Protein AF-A0A352LYW9-F1 (afdb_monomer_lite)

Structure (mmCIF, N/CA/C/O backbone):
data_AF-A0A352LYW9-F1
#
_entry.id   AF-A0A352LYW9-F1
#
loop_
_atom_site.group_PDB
_atom_site.id
_atom_site.type_symbol
_atom_site.label_atom_id
_atom_site.label_alt_id
_atom_site.label_comp_id
_atom_site.label_asym_id
_atom_site.label_entity_id
_atom_site.label_seq_id
_atom_site.pdbx_PDB_ins_code
_atom_site.Cartn_x
_atom_site.Cartn_y
_atom_site.Cartn_z
_atom_site.occupancy
_atom_site.B_iso_or_equiv
_atom_site.auth_seq_id
_atom_site.auth_comp_id
_atom_site.auth_asym_id
_atom_site.auth_atom_id
_atom_site.pdbx_PDB_model_num
ATOM 1 N N . MET A 1 1 ? 18.729 -3.791 -2.937 1.00 40.25 1 MET A N 1
ATOM 2 C CA . MET A 1 1 ? 17.475 -3.534 -3.674 1.00 40.25 1 MET A CA 1
ATOM 3 C C . MET A 1 1 ? 17.819 -3.586 -5.150 1.00 40.25 1 MET A C 1
ATOM 5 O O . MET A 1 1 ? 18.789 -2.946 -5.537 1.00 40.25 1 MET A O 1
ATOM 9 N N . SER A 1 2 ? 17.124 -4.414 -5.924 1.00 39.03 2 SER A N 1
ATOM 10 C CA . SER A 1 2 ? 17.356 -4.581 -7.363 1.00 39.03 2 SER A CA 1
ATOM 11 C C . SER A 1 2 ? 16.342 -3.722 -8.113 1.00 39.03 2 SER A C 1
ATOM 13 O O . SER A 1 2 ? 15.144 -3.884 -7.892 1.00 39.03 2 SER A O 1
ATOM 15 N N . ASN A 1 3 ? 16.802 -2.821 -8.979 1.00 43.69 3 ASN A N 1
ATOM 16 C CA . ASN A 1 3 ? 15.925 -2.009 -9.818 1.00 43.69 3 ASN A CA 1
ATOM 17 C C . ASN A 1 3 ? 15.696 -2.739 -11.143 1.00 43.69 3 ASN A C 1
ATOM 19 O O . ASN A 1 3 ? 16.658 -3.128 -11.799 1.00 43.69 3 ASN A O 1
ATOM 23 N N . ILE A 1 4 ? 14.442 -2.896 -11.562 1.00 50.47 4 ILE A N 1
ATOM 24 C CA . ILE A 1 4 ? 14.136 -2.999 -12.988 1.00 50.47 4 ILE A CA 1
ATOM 25 C C . ILE A 1 4 ? 13.758 -1.606 -13.439 1.00 50.47 4 ILE A C 1
ATOM 27 O O . ILE A 1 4 ? 12.828 -1.009 -12.910 1.00 50.47 4 ILE A O 1
ATOM 31 N N . GLY A 1 5 ? 14.527 -1.092 -14.391 1.00 55.06 5 GLY A N 1
ATOM 32 C CA . GLY A 1 5 ? 14.151 0.079 -15.155 1.00 55.06 5 GLY A CA 1
ATOM 33 C C . GLY A 1 5 ? 13.465 -0.369 -16.437 1.00 55.06 5 GLY A C 1
ATOM 34 O O . GLY A 1 5 ? 13.818 -1.385 -17.041 1.00 55.06 5 GLY A O 1
ATOM 35 N N . GLY A 1 6 ? 12.501 0.416 -16.873 1.00 59.94 6 GLY A N 1
ATOM 36 C CA . GLY A 1 6 ? 11.902 0.290 -18.184 1.00 59.94 6 GLY A CA 1
ATOM 37 C C . GLY A 1 6 ? 11.309 1.626 -18.576 1.00 59.94 6 GLY A C 1
ATOM 38 O O . GLY A 1 6 ? 11.073 2.486 -17.729 1.00 59.94 6 GLY A O 1
ATOM 39 N N . PHE A 1 7 ? 11.096 1.819 -19.866 1.00 57.84 7 PHE A N 1
ATOM 40 C CA . PHE A 1 7 ? 10.335 2.957 -20.353 1.00 57.84 7 PHE A CA 1
ATOM 41 C C . PHE A 1 7 ? 9.358 2.472 -21.414 1.00 57.84 7 PHE A C 1
ATOM 43 O O . PHE A 1 7 ? 9.671 1.589 -22.221 1.00 57.84 7 PHE A O 1
ATOM 50 N N . ALA A 1 8 ? 8.163 3.052 -21.387 1.00 55.12 8 ALA A N 1
ATOM 51 C CA . ALA A 1 8 ? 7.195 2.917 -22.457 1.00 55.12 8 ALA A CA 1
ATOM 52 C C . ALA A 1 8 ? 7.390 4.078 -23.439 1.00 55.12 8 ALA A C 1
ATOM 54 O O . ALA A 1 8 ? 7.539 5.230 -23.032 1.00 55.12 8 ALA A O 1
ATOM 55 N N . SER A 1 9 ? 7.405 3.775 -24.734 1.00 58.12 9 SER A N 1
ATOM 56 C CA . SER A 1 9 ? 7.430 4.775 -25.802 1.00 58.12 9 SER A CA 1
ATOM 57 C C . SER A 1 9 ? 6.489 4.333 -26.913 1.00 58.12 9 SER A C 1
ATOM 59 O O . SER A 1 9 ? 6.695 3.287 -27.534 1.00 58.12 9 SER A O 1
ATOM 61 N N . GLY A 1 10 ? 5.421 5.102 -27.136 1.00 74.56 10 GLY A N 1
ATOM 62 C CA . GLY A 1 10 ? 4.346 4.711 -28.047 1.00 74.56 10 GLY A CA 1
ATOM 63 C C . GLY A 1 10 ? 3.727 3.367 -27.643 1.00 74.56 10 GLY A C 1
ATOM 64 O O . GLY A 1 10 ? 3.281 3.204 -26.512 1.00 74.56 10 GLY A O 1
ATOM 65 N N . SER A 1 11 ? 3.719 2.401 -28.564 1.00 75.69 11 SER A N 1
ATOM 66 C CA . SER A 1 11 ? 3.227 1.032 -28.343 1.00 75.69 11 SER A CA 1
ATOM 67 C C . SER A 1 11 ? 4.307 0.041 -27.880 1.00 75.69 11 SER A C 1
ATOM 69 O O . SER A 1 11 ? 4.056 -1.163 -27.867 1.00 75.69 11 SER A O 1
ATOM 71 N N . SER A 1 12 ? 5.511 0.513 -27.549 1.00 54.69 12 SER A N 1
ATOM 72 C CA . SER A 1 12 ? 6.654 -0.339 -27.207 1.00 54.69 12 SER A CA 1
ATOM 73 C C . SER A 1 12 ? 7.008 -0.246 -25.728 1.00 54.69 12 SER A C 1
ATOM 75 O O . SER A 1 12 ? 7.092 0.847 -25.164 1.00 54.69 12 SER A O 1
ATOM 77 N N . ILE A 1 13 ? 7.286 -1.403 -25.123 1.00 68.38 13 ILE A N 1
ATOM 78 C CA . ILE A 1 13 ? 7.824 -1.522 -23.765 1.00 68.38 13 ILE A CA 1
ATOM 79 C C . ILE A 1 13 ? 9.267 -2.009 -23.873 1.00 68.38 13 ILE A C 1
ATOM 81 O O . ILE A 1 13 ? 9.518 -3.098 -24.391 1.00 68.38 13 ILE A O 1
ATOM 85 N N . THR A 1 14 ? 10.210 -1.215 -23.365 1.00 64.69 14 THR A N 1
ATOM 86 C CA . THR A 1 14 ? 11.607 -1.638 -23.219 1.00 64.69 14 THR A CA 1
ATOM 87 C C . THR A 1 14 ? 11.846 -2.053 -21.777 1.00 64.69 14 THR A C 1
ATOM 89 O O . THR A 1 14 ? 11.703 -1.234 -20.868 1.00 64.69 14 THR A O 1
ATOM 92 N N . ILE A 1 15 ? 12.224 -3.314 -21.571 1.00 69.00 15 ILE A N 1
ATOM 93 C CA . ILE A 1 15 ? 12.614 -3.842 -20.261 1.00 69.00 15 ILE A CA 1
ATOM 94 C C . ILE A 1 15 ? 14.134 -3.951 -20.243 1.00 69.00 15 ILE A C 1
ATOM 96 O O . ILE A 1 15 ? 14.706 -4.714 -21.023 1.00 69.00 15 ILE A O 1
ATOM 100 N N . THR A 1 16 ? 14.790 -3.212 -19.348 1.00 61.69 16 THR A N 1
ATOM 101 C CA . THR A 1 16 ? 16.247 -3.271 -19.214 1.00 61.69 16 THR A CA 1
ATOM 102 C C . THR A 1 16 ? 16.612 -4.082 -17.971 1.00 61.69 16 THR A C 1
ATOM 104 O O . THR A 1 16 ? 16.263 -3.683 -16.855 1.00 61.69 16 THR A O 1
ATOM 107 N N . PRO A 1 17 ? 17.335 -5.209 -18.112 1.00 57.03 17 PRO A N 1
ATOM 108 C CA . PRO A 1 17 ? 17.844 -5.937 -16.961 1.00 57.03 17 PRO A CA 1
ATOM 109 C C . PRO A 1 17 ? 19.005 -5.148 -16.340 1.00 57.03 17 PRO A C 1
ATOM 111 O O . PRO A 1 17 ? 20.136 -5.217 -16.808 1.00 57.03 17 PRO A O 1
ATOM 114 N N . LEU A 1 18 ? 18.735 -4.400 -15.266 1.00 56.91 18 LEU A N 1
ATOM 115 C CA . LEU A 1 18 ? 19.766 -3.714 -14.466 1.00 56.91 18 LEU A CA 1
ATOM 116 C C . LEU A 1 18 ? 20.316 -4.603 -13.327 1.00 56.91 18 LEU A C 1
ATOM 118 O O . LEU A 1 18 ? 20.999 -4.124 -12.425 1.00 56.91 18 LEU A O 1
ATOM 122 N N . GLY A 1 19 ? 20.018 -5.906 -13.369 1.00 54.72 19 GLY A N 1
ATOM 123 C CA . GLY A 1 19 ? 20.405 -6.906 -12.375 1.00 54.72 19 GLY A CA 1
ATOM 124 C C . GLY A 1 19 ? 19.329 -7.984 -12.235 1.00 54.72 19 GLY A C 1
ATOM 125 O O . GLY A 1 19 ? 18.155 -7.685 -12.029 1.00 54.72 19 GLY A O 1
ATOM 126 N N . LEU A 1 20 ? 19.715 -9.251 -12.373 1.00 54.44 20 LEU A N 1
ATOM 127 C CA . LEU A 1 20 ? 18.810 -10.401 -12.297 1.00 54.44 20 LEU A CA 1
ATOM 128 C C . LEU A 1 20 ? 18.515 -10.735 -10.830 1.00 54.44 20 LEU A C 1
ATOM 130 O O . LEU A 1 20 ? 19.287 -11.461 -10.218 1.00 54.44 20 LEU A O 1
ATOM 134 N N . ASN A 1 21 ? 17.458 -10.146 -10.260 1.00 58.72 21 ASN A N 1
ATOM 135 C CA . ASN A 1 21 ? 16.728 -10.613 -9.064 1.00 58.72 21 ASN A CA 1
ATOM 136 C C . ASN A 1 21 ? 15.607 -9.617 -8.737 1.00 58.72 21 ASN A C 1
ATOM 138 O O . ASN A 1 21 ? 15.702 -8.823 -7.798 1.00 58.72 21 ASN A O 1
ATOM 142 N N . CYS A 1 22 ? 14.564 -9.619 -9.556 1.00 61.41 22 CYS A N 1
ATOM 143 C CA . CYS A 1 22 ? 13.387 -8.774 -9.409 1.00 61.41 22 CYS A CA 1
ATOM 144 C C . CYS A 1 22 ? 12.155 -9.633 -9.120 1.00 61.41 22 CYS A C 1
ATOM 146 O O . CYS A 1 22 ? 11.900 -10.640 -9.784 1.00 61.41 22 CYS A O 1
ATOM 148 N N . ASP A 1 23 ? 11.350 -9.204 -8.158 1.00 75.19 23 ASP A N 1
ATOM 149 C CA . ASP A 1 23 ? 10.027 -9.778 -7.961 1.00 75.19 23 ASP A CA 1
ATOM 150 C C . ASP A 1 23 ? 9.059 -9.129 -8.963 1.00 75.19 23 ASP A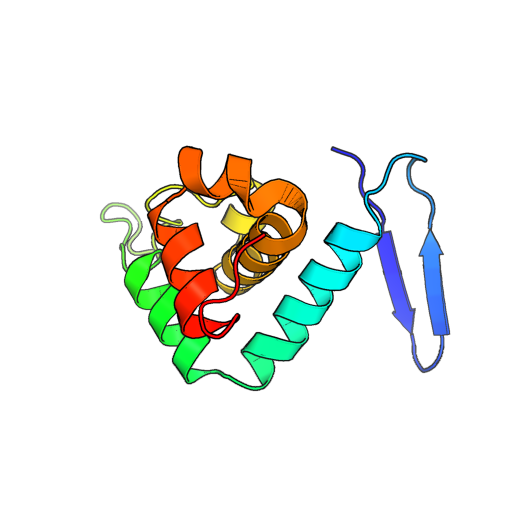 C 1
ATOM 152 O O . ASP A 1 23 ? 8.413 -8.123 -8.667 1.00 75.19 23 ASP A O 1
ATOM 156 N N . TYR A 1 24 ? 9.009 -9.671 -10.187 1.00 73.88 24 TYR A N 1
ATOM 157 C CA . TYR A 1 24 ? 8.118 -9.180 -11.249 1.00 73.88 24 TYR A CA 1
ATOM 158 C C . TYR A 1 24 ? 6.652 -9.179 -10.825 1.00 73.88 24 TYR A C 1
ATOM 160 O O . TYR A 1 24 ? 5.889 -8.322 -11.262 1.00 73.88 24 TYR A O 1
ATOM 168 N N . ARG A 1 25 ? 6.258 -10.121 -9.960 1.00 82.94 25 ARG A N 1
ATOM 169 C CA . ARG A 1 25 ? 4.901 -10.174 -9.424 1.00 82.94 25 ARG A CA 1
ATOM 170 C C . ARG A 1 25 ? 4.633 -8.941 -8.565 1.00 82.94 25 ARG A C 1
ATOM 172 O O . ARG A 1 25 ? 3.616 -8.289 -8.768 1.00 82.94 25 ARG A O 1
ATOM 179 N N . ARG A 1 26 ? 5.545 -8.584 -7.656 1.00 87.44 26 ARG A N 1
ATOM 180 C CA . ARG A 1 26 ? 5.430 -7.368 -6.836 1.00 87.44 26 ARG A CA 1
ATOM 181 C C . ARG A 1 26 ? 5.413 -6.098 -7.689 1.00 87.44 26 ARG A C 1
ATOM 183 O O . ARG A 1 26 ? 4.582 -5.237 -7.432 1.00 87.44 26 ARG A O 1
ATOM 190 N N . VAL A 1 27 ? 6.284 -6.005 -8.700 1.00 84.94 27 VAL A N 1
ATOM 191 C CA . VAL A 1 27 ? 6.318 -4.858 -9.631 1.00 84.94 27 VAL A CA 1
ATOM 192 C C . VAL A 1 27 ? 4.989 -4.729 -10.370 1.00 84.94 27 VAL A C 1
ATOM 194 O O . VAL A 1 27 ? 4.382 -3.670 -10.336 1.00 84.94 27 VAL A O 1
ATOM 197 N N . LEU A 1 28 ? 4.479 -5.810 -10.965 1.00 87.19 28 LEU A N 1
ATOM 198 C CA . LEU A 1 28 ? 3.200 -5.768 -11.673 1.00 87.19 28 LEU A CA 1
ATOM 199 C C . LEU A 1 28 ? 2.054 -5.318 -10.756 1.00 87.19 28 LEU A C 1
ATOM 201 O O . LEU A 1 28 ? 1.24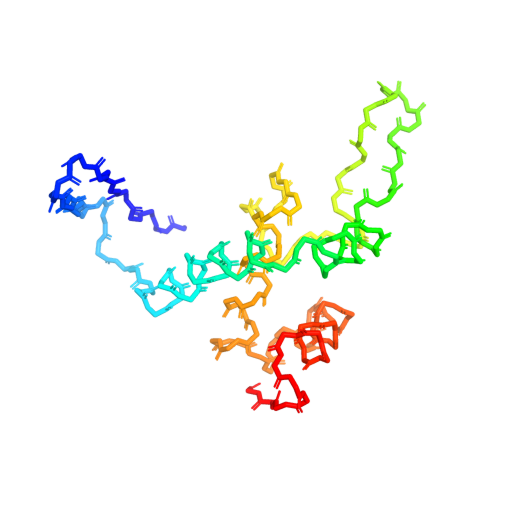3 -4.490 -11.153 1.00 87.19 28 LEU A O 1
ATOM 205 N N . ILE A 1 29 ? 1.999 -5.832 -9.525 1.00 91.56 29 ILE A N 1
ATOM 206 C CA . ILE A 1 29 ? 0.958 -5.450 -8.562 1.00 91.56 29 ILE A CA 1
ATOM 207 C C . ILE A 1 29 ? 1.114 -3.986 -8.122 1.00 91.56 29 ILE A C 1
ATOM 209 O O . ILE A 1 29 ? 0.106 -3.309 -7.947 1.00 91.56 29 ILE A O 1
ATOM 213 N N . HIS A 1 30 ? 2.344 -3.485 -7.975 1.00 93.44 30 HIS A N 1
ATOM 214 C CA . HIS A 1 30 ? 2.618 -2.074 -7.694 1.00 93.44 30 HIS A CA 1
ATOM 215 C C . HIS A 1 30 ? 2.061 -1.177 -8.813 1.00 93.44 30 HIS A C 1
ATOM 217 O O . HIS A 1 30 ? 1.255 -0.289 -8.539 1.00 93.44 30 HIS A O 1
ATOM 223 N N . GLU A 1 31 ? 2.374 -1.477 -10.077 1.00 90.25 31 GLU A N 1
ATOM 224 C CA . GLU A 1 31 ? 1.849 -0.716 -11.223 1.00 90.25 31 GLU A CA 1
ATOM 225 C C . GLU A 1 31 ? 0.317 -0.825 -11.343 1.00 90.25 31 GLU A C 1
ATOM 227 O O . GLU A 1 31 ? -0.368 0.147 -11.661 1.00 90.25 31 GLU A O 1
ATOM 232 N N . MET A 1 32 ? -0.265 -1.987 -11.024 1.00 91.31 32 MET A N 1
ATOM 233 C CA . MET A 1 32 ? -1.724 -2.132 -10.916 1.00 91.31 32 MET A CA 1
ATOM 234 C C . MET A 1 32 ? -2.302 -1.267 -9.789 1.00 91.31 32 MET A C 1
ATOM 236 O O . MET A 1 32 ? -3.391 -0.714 -9.941 1.00 91.31 32 MET A O 1
ATOM 240 N N . GLY A 1 33 ? -1.573 -1.120 -8.680 1.00 93.12 33 GLY A N 1
ATOM 241 C CA . GLY A 1 33 ? -1.882 -0.174 -7.612 1.00 93.12 33 GLY A CA 1
ATOM 242 C C . GLY A 1 33 ? -1.947 1.259 -8.134 1.00 93.12 33 GLY A C 1
ATOM 243 O O . GLY A 1 33 ? -2.872 1.988 -7.769 1.00 93.12 33 GLY A O 1
ATOM 244 N N . HIS A 1 34 ? -1.055 1.627 -9.062 1.00 91.56 34 HIS A N 1
ATOM 245 C CA . HIS A 1 34 ? -1.132 2.916 -9.739 1.00 91.56 34 HIS A CA 1
ATOM 246 C C . HIS A 1 34 ? -2.416 3.091 -10.547 1.00 91.56 34 HIS A C 1
ATOM 248 O O . HIS A 1 34 ? -3.162 4.055 -10.355 1.00 91.56 34 HIS A O 1
ATOM 254 N N . CYS A 1 35 ? -2.738 2.119 -11.403 1.00 91.38 35 CYS A N 1
ATOM 255 C CA . CYS A 1 35 ? -3.987 2.134 -12.166 1.00 91.38 35 CYS A CA 1
ATOM 256 C C . CYS A 1 35 ? -5.225 2.236 -11.261 1.00 91.38 35 CYS A C 1
ATOM 258 O O . CYS A 1 35 ? -6.159 2.967 -11.593 1.00 91.38 35 CYS A O 1
ATOM 260 N N . PHE A 1 36 ? -5.222 1.543 -10.119 1.00 87.88 36 PHE A N 1
ATOM 261 C CA . PHE A 1 36 ? -6.323 1.562 -9.160 1.00 87.88 36 PHE A CA 1
ATOM 262 C C . PHE A 1 36 ? -6.569 2.970 -8.611 1.00 87.88 36 PHE A C 1
ATOM 264 O O . PHE A 1 36 ? -7.682 3.481 -8.729 1.00 87.88 36 PHE A O 1
ATOM 271 N N . HIS A 1 37 ? -5.547 3.652 -8.083 1.00 84.94 37 HIS A N 1
ATOM 272 C CA . HIS A 1 37 ? -5.781 4.959 -7.461 1.00 84.94 37 HIS A CA 1
ATOM 273 C C . HIS A 1 37 ? -6.170 6.053 -8.469 1.00 84.94 37 HIS A C 1
ATOM 275 O O . HIS A 1 37 ? -6.912 6.964 -8.102 1.00 84.94 37 HIS A O 1
ATOM 281 N N . PHE A 1 38 ? -5.763 5.954 -9.742 1.00 82.44 38 PHE A N 1
ATOM 282 C CA . PHE A 1 38 ? -6.266 6.845 -10.798 1.00 82.44 38 PHE A CA 1
ATOM 283 C C . PHE A 1 38 ? -7.766 6.669 -11.073 1.00 82.44 38 PHE A C 1
ATOM 285 O O . PHE A 1 38 ? -8.412 7.601 -11.549 1.00 82.44 38 PHE A O 1
ATOM 292 N N . GLN A 1 39 ? -8.326 5.501 -10.757 1.00 84.56 39 GLN A N 1
ATOM 293 C CA . GLN A 1 39 ? -9.755 5.212 -10.885 1.00 84.56 39 GLN A CA 1
ATOM 294 C C . GLN A 1 39 ? -10.529 5.436 -9.576 1.00 84.56 39 GLN A C 1
ATOM 296 O O . GLN A 1 39 ? -11.753 5.533 -9.603 1.00 84.56 39 GLN A O 1
ATOM 301 N N . THR A 1 40 ? -9.838 5.560 -8.437 1.00 85.38 40 THR A N 1
ATOM 302 C CA . THR A 1 40 ? -10.448 5.645 -7.100 1.00 85.38 40 THR A CA 1
ATOM 303 C C . THR A 1 40 ? -9.867 6.787 -6.255 1.00 85.38 40 THR A C 1
ATOM 305 O O . THR A 1 40 ? -9.329 6.570 -5.164 1.00 85.38 40 THR A O 1
ATOM 308 N N . TYR A 1 41 ? -9.980 8.026 -6.739 1.00 86.38 41 TYR A N 1
ATOM 309 C CA . TYR A 1 41 ? -9.378 9.205 -6.092 1.00 86.38 41 TYR A CA 1
ATOM 310 C C . TYR A 1 41 ? -9.806 9.396 -4.624 1.00 86.38 41 TYR A C 1
ATOM 312 O O . TYR A 1 41 ? -9.011 9.784 -3.769 1.00 86.38 41 TYR A O 1
ATOM 320 N N . GLU A 1 42 ? -11.056 9.071 -4.292 1.00 88.56 42 GLU A N 1
ATOM 321 C CA . GLU A 1 42 ? -11.566 9.158 -2.918 1.00 88.56 42 GLU A CA 1
ATOM 322 C C . GLU A 1 42 ? -10.835 8.216 -1.953 1.00 88.56 42 GLU A C 1
ATOM 324 O O . GLU A 1 42 ? -10.529 8.603 -0.824 1.00 88.56 42 GLU A O 1
ATOM 329 N N . LEU A 1 43 ? -10.498 7.001 -2.396 1.00 87.81 43 LEU A N 1
ATOM 330 C CA . LEU A 1 43 ? -9.763 6.028 -1.584 1.00 87.81 43 LEU A CA 1
ATOM 331 C C . LEU A 1 43 ? -8.309 6.460 -1.379 1.00 87.81 43 LEU A C 1
ATOM 333 O O . LEU A 1 43 ? -7.771 6.316 -0.280 1.00 87.81 43 LEU A O 1
ATOM 337 N N . GLN A 1 44 ? -7.697 7.063 -2.402 1.00 89.19 44 GLN A N 1
ATOM 338 C CA . GLN A 1 44 ? -6.374 7.675 -2.277 1.00 89.19 44 GLN A CA 1
ATOM 339 C C . GLN A 1 44 ? -6.385 8.796 -1.228 1.00 89.19 44 GLN A C 1
ATOM 341 O O . GLN A 1 44 ? -5.492 8.861 -0.386 1.00 89.19 44 GLN A O 1
ATOM 346 N N . ASN A 1 45 ? -7.411 9.651 -1.227 1.00 89.50 45 ASN A N 1
ATOM 347 C CA . ASN A 1 45 ? -7.537 10.718 -0.233 1.00 89.50 45 ASN A CA 1
ATOM 348 C C . ASN A 1 45 ? -7.687 10.168 1.188 1.00 89.50 45 ASN A C 1
ATOM 350 O O . ASN A 1 45 ? -7.083 10.710 2.110 1.00 89.50 45 ASN A O 1
ATOM 354 N N . GLN A 1 46 ? -8.440 9.081 1.379 1.00 90.56 46 GLN A N 1
ATOM 355 C CA . GLN A 1 46 ? -8.540 8.419 2.684 1.00 90.56 46 GLN A CA 1
ATOM 356 C C . GLN A 1 46 ? -7.184 7.863 3.140 1.00 90.56 46 GLN A C 1
ATOM 358 O O . GLN A 1 46 ? -6.795 8.057 4.293 1.00 90.56 46 GLN A O 1
ATOM 363 N N . PHE A 1 47 ? -6.429 7.237 2.231 1.00 91.75 47 PHE A N 1
ATOM 364 C CA . PHE A 1 47 ? -5.065 6.779 2.502 1.00 91.75 47 PHE A CA 1
ATOM 365 C C . PHE A 1 47 ? -4.151 7.952 2.892 1.00 91.75 47 PHE A C 1
ATOM 367 O O . PHE A 1 47 ? -3.453 7.897 3.907 1.00 91.75 47 PHE A O 1
ATOM 374 N N . GLN A 1 48 ? -4.207 9.050 2.132 1.00 91.19 48 GLN A N 1
ATOM 375 C CA . GLN A 1 48 ? -3.439 10.265 2.391 1.00 91.19 48 GLN A CA 1
ATOM 376 C C . GLN A 1 48 ? -3.775 10.879 3.748 1.00 91.19 48 GLN A C 1
ATOM 378 O O . GLN A 1 48 ? -2.880 11.229 4.509 1.00 91.19 48 GLN A O 1
ATOM 383 N N . GLN A 1 49 ? -5.057 11.005 4.079 1.00 89.69 49 GLN A N 1
ATOM 384 C CA . GLN A 1 49 ? -5.486 11.561 5.359 1.00 89.69 49 GLN A CA 1
ATOM 385 C C . GLN A 1 49 ? -5.023 10.697 6.531 1.00 89.69 49 GLN A C 1
ATOM 387 O O . GLN A 1 49 ? -4.652 11.230 7.577 1.00 89.69 49 GLN A O 1
ATOM 392 N N . LYS A 1 50 ? -5.004 9.373 6.355 1.00 91.44 50 LYS A N 1
ATOM 393 C CA . LYS A 1 50 ? -4.587 8.455 7.410 1.00 91.44 50 LYS A CA 1
ATOM 394 C C . LYS A 1 50 ? -3.081 8.483 7.659 1.00 91.44 50 LYS A C 1
ATOM 396 O O . LYS A 1 50 ? -2.677 8.517 8.814 1.00 91.44 50 LYS A O 1
ATOM 401 N N . PHE A 1 51 ? -2.268 8.482 6.602 1.00 92.19 51 PHE A N 1
ATOM 402 C CA . PHE A 1 51 ? -0.822 8.262 6.730 1.00 92.19 51 PHE A CA 1
ATOM 403 C C . PHE A 1 51 ? 0.051 9.464 6.361 1.00 92.19 51 PHE A C 1
ATOM 405 O O . PHE A 1 51 ? 1.223 9.483 6.705 1.00 92.19 51 PHE A O 1
ATOM 412 N N . TRP A 1 52 ? -0.484 10.475 5.683 1.00 91.19 52 TRP A N 1
ATOM 413 C CA . TRP A 1 52 ? 0.272 11.611 5.132 1.00 91.19 52 TRP A CA 1
ATOM 414 C C . TRP A 1 52 ? -0.330 12.974 5.523 1.00 91.19 52 TRP A C 1
ATOM 416 O O . TRP A 1 52 ? -0.060 13.992 4.889 1.00 91.19 52 TRP A O 1
ATOM 426 N N . SER A 1 53 ? -1.160 13.021 6.569 1.00 83.00 53 SER A N 1
ATOM 427 C CA . SER A 1 53 ? -1.823 14.251 7.038 1.00 83.00 53 SER A CA 1
ATOM 428 C C . SER A 1 53 ? -0.944 15.155 7.905 1.00 83.00 53 SER A C 1
ATOM 430 O O . SER A 1 53 ? -1.313 16.301 8.173 1.00 83.00 53 SER A O 1
ATOM 432 N N . GLY A 1 54 ? 0.223 14.675 8.341 1.00 71.81 54 GLY A N 1
ATOM 433 C CA . GLY A 1 54 ? 1.161 15.470 9.126 1.00 71.81 54 GLY A CA 1
ATOM 434 C C . GLY A 1 54 ? 1.719 16.651 8.327 1.00 71.81 54 GLY A C 1
ATOM 435 O O . GLY A 1 54 ? 2.050 16.524 7.151 1.00 71.81 54 GLY A O 1
ATOM 436 N N . ARG A 1 55 ? 1.882 17.807 8.976 1.00 62.44 55 ARG A N 1
ATOM 437 C CA . ARG A 1 55 ? 2.745 18.890 8.479 1.00 62.44 55 ARG A CA 1
ATOM 438 C C . ARG A 1 55 ? 4.076 18.840 9.205 1.00 62.44 55 ARG A C 1
ATOM 440 O O . ARG A 1 55 ? 4.110 18.667 10.422 1.00 62.44 55 ARG A O 1
ATOM 447 N N . ASN A 1 56 ? 5.168 19.059 8.481 1.00 60.06 56 ASN A N 1
ATOM 448 C CA . ASN A 1 56 ? 6.443 19.326 9.126 1.00 60.06 56 ASN A CA 1
ATOM 449 C C . ASN A 1 56 ? 6.407 20.752 9.705 1.00 60.06 56 ASN A C 1
ATOM 451 O O . ASN A 1 56 ? 6.465 21.732 8.962 1.00 60.06 56 ASN A O 1
ATOM 455 N N . GLY A 1 57 ? 6.288 20.865 11.032 1.00 52.75 57 GLY A N 1
ATOM 456 C CA . GLY A 1 57 ? 6.153 22.147 11.734 1.00 52.75 57 GLY A CA 1
ATOM 457 C C . GLY A 1 57 ? 7.359 23.084 11.602 1.00 52.75 57 GLY A C 1
ATOM 458 O O . GLY A 1 57 ? 7.218 24.274 11.861 1.00 52.75 57 GLY A O 1
ATOM 459 N N . TYR A 1 58 ? 8.518 22.577 11.171 1.00 56.25 58 TYR A N 1
ATOM 460 C CA . TYR A 1 58 ? 9.736 23.369 10.994 1.00 56.25 58 TYR A CA 1
ATOM 461 C C . TYR A 1 58 ? 9.887 23.930 9.572 1.00 56.25 58 TYR A C 1
ATOM 463 O O . TYR A 1 58 ? 10.404 25.027 9.395 1.00 56.25 58 TYR A O 1
ATOM 471 N N . SER A 1 59 ? 9.427 23.199 8.549 1.00 57.97 59 SER A N 1
ATOM 472 C CA . SER A 1 59 ? 9.588 23.592 7.138 1.00 57.97 59 SER A CA 1
ATOM 473 C C . SER A 1 59 ? 8.294 24.031 6.448 1.00 57.97 59 SER A C 1
ATOM 475 O O . SER A 1 59 ? 8.331 24.425 5.284 1.00 57.97 59 SER A O 1
ATOM 477 N N . GLY A 1 60 ? 7.135 23.900 7.105 1.00 53.12 60 GLY A N 1
ATOM 478 C CA . GLY A 1 60 ? 5.821 24.165 6.503 1.00 53.12 60 GLY A CA 1
ATOM 479 C C . GLY A 1 60 ? 5.454 23.227 5.343 1.00 53.12 60 GLY A C 1
ATOM 480 O O . GLY A 1 60 ? 4.393 23.381 4.743 1.00 53.12 60 GLY A O 1
ATOM 481 N N . SER A 1 61 ? 6.314 22.254 5.028 1.00 56.06 61 SER A N 1
ATOM 482 C CA . SER A 1 61 ? 6.106 21.271 3.965 1.00 56.06 61 SER A CA 1
ATOM 483 C C . SER A 1 61 ? 5.149 20.169 4.421 1.00 56.06 61 SER A C 1
ATOM 485 O O . SER A 1 61 ? 4.984 19.929 5.625 1.00 56.06 61 SER A O 1
ATOM 487 N N . ALA A 1 62 ? 4.539 19.471 3.457 1.00 60.84 62 ALA A N 1
ATOM 488 C CA . ALA A 1 62 ? 3.860 18.210 3.737 1.00 60.84 62 ALA A CA 1
ATOM 489 C C . ALA A 1 62 ? 4.827 17.286 4.499 1.00 60.84 62 ALA A C 1
ATOM 491 O O . ALA A 1 62 ? 5.992 17.147 4.121 1.00 60.84 62 ALA A O 1
ATOM 492 N N . GLY A 1 63 ? 4.378 16.741 5.629 1.00 67.50 63 GLY A N 1
ATOM 493 C CA . GLY A 1 63 ? 5.141 15.751 6.375 1.00 67.50 63 GLY A CA 1
ATOM 494 C C . GLY A 1 63 ? 5.271 14.462 5.566 1.00 67.50 63 GLY A C 1
ATOM 495 O O . GLY A 1 63 ? 4.456 14.186 4.687 1.00 67.50 63 GLY A O 1
ATOM 496 N N . GLY A 1 64 ? 6.311 13.680 5.853 1.00 82.44 64 GLY A N 1
ATOM 497 C CA . GLY A 1 64 ? 6.420 12.325 5.314 1.00 82.44 64 GLY A CA 1
ATOM 498 C C . GLY A 1 64 ? 5.367 11.390 5.914 1.00 82.44 64 GLY A C 1
ATOM 499 O O . GLY A 1 64 ? 4.685 11.746 6.880 1.00 82.44 64 GLY A O 1
ATOM 500 N N . ALA A 1 65 ? 5.272 10.182 5.360 1.00 87.00 65 ALA A N 1
ATOM 501 C CA . ALA A 1 65 ? 4.396 9.137 5.874 1.00 87.00 65 ALA A CA 1
ATOM 502 C C . ALA A 1 65 ? 4.598 8.903 7.384 1.00 87.00 65 ALA A C 1
ATOM 504 O O . ALA A 1 65 ? 5.726 8.705 7.845 1.00 87.00 65 ALA A O 1
ATOM 505 N N . ASN A 1 66 ? 3.507 8.869 8.144 1.00 87.00 66 ASN A N 1
ATOM 506 C CA . ASN A 1 66 ? 3.492 8.542 9.562 1.00 87.00 66 ASN A CA 1
ATOM 507 C C . ASN A 1 66 ? 2.334 7.573 9.884 1.00 87.00 66 ASN A C 1
ATOM 509 O O . ASN A 1 66 ? 1.177 7.949 9.692 1.00 87.00 66 ASN A O 1
ATOM 513 N N . PRO A 1 67 ? 2.612 6.354 10.389 1.00 87.69 67 PRO A N 1
ATOM 514 C CA . PRO A 1 67 ? 3.942 5.757 10.569 1.00 87.69 67 PRO A CA 1
ATOM 515 C C . PRO A 1 67 ? 4.696 5.605 9.233 1.00 87.69 67 PRO A C 1
ATOM 517 O O . PRO A 1 67 ? 4.051 5.662 8.178 1.00 87.69 67 PRO A O 1
ATOM 520 N N . PRO A 1 68 ? 6.031 5.400 9.250 1.00 90.31 68 PRO A N 1
ATOM 521 C CA . PRO A 1 68 ? 6.838 5.289 8.034 1.00 90.31 68 PRO A CA 1
ATOM 522 C C . PRO A 1 68 ? 6.231 4.338 6.997 1.00 90.31 68 PRO A C 1
ATOM 524 O O . PRO A 1 68 ? 5.608 3.335 7.358 1.00 90.31 68 PRO A O 1
ATOM 527 N N . ALA A 1 69 ? 6.403 4.669 5.716 1.00 92.06 69 ALA A N 1
ATOM 528 C CA . ALA A 1 69 ? 5.950 3.841 4.601 1.00 92.06 69 ALA A CA 1
ATOM 529 C C . ALA A 1 69 ? 6.539 2.421 4.674 1.00 92.06 69 ALA A C 1
ATOM 531 O O . ALA A 1 69 ? 7.609 2.206 5.248 1.00 92.06 69 ALA A O 1
ATOM 532 N N . ILE A 1 70 ? 5.844 1.448 4.071 1.00 90.81 70 ILE A N 1
ATOM 533 C CA . ILE A 1 70 ? 6.244 0.027 4.112 1.00 90.81 70 ILE A CA 1
ATOM 534 C C . ILE A 1 70 ? 7.611 -0.224 3.451 1.00 90.81 70 ILE A C 1
ATOM 536 O O . ILE A 1 70 ? 8.297 -1.194 3.776 1.00 90.81 70 ILE A O 1
ATOM 540 N N . SER A 1 71 ? 8.021 0.666 2.545 1.00 89.56 71 SER A N 1
ATOM 541 C CA . SER A 1 71 ? 9.327 0.662 1.900 1.00 89.56 71 SER A CA 1
ATOM 542 C C . SER A 1 71 ? 9.892 2.079 1.796 1.00 89.56 71 SER A C 1
ATOM 544 O O . SER A 1 71 ? 9.162 3.073 1.826 1.00 89.56 71 SER A O 1
ATOM 546 N N . GLN A 1 72 ? 11.216 2.178 1.642 1.00 86.50 72 GLN A N 1
ATOM 547 C CA . GLN A 1 72 ? 11.888 3.462 1.424 1.00 86.50 72 GLN A CA 1
ATOM 548 C C . GLN A 1 72 ? 11.373 4.167 0.160 1.00 86.50 72 GLN A C 1
ATOM 550 O O . GLN A 1 72 ? 11.223 5.385 0.167 1.00 86.50 72 GLN A O 1
ATOM 555 N N . TYR A 1 73 ? 11.091 3.404 -0.903 1.00 85.12 73 TYR A N 1
ATOM 556 C CA . TYR A 1 73 ? 10.564 3.946 -2.155 1.00 85.12 73 TYR A CA 1
ATOM 557 C C . TYR A 1 73 ? 9.142 4.498 -1.982 1.00 85.12 73 TYR A C 1
ATOM 559 O O . TYR A 1 73 ? 8.877 5.631 -2.383 1.00 85.12 73 TYR A O 1
ATOM 567 N N . GLY A 1 74 ? 8.275 3.775 -1.264 1.00 87.69 74 GLY A N 1
ATOM 568 C CA . GLY A 1 74 ? 6.937 4.256 -0.907 1.00 87.69 74 GLY A CA 1
ATOM 569 C C . GLY A 1 74 ? 6.955 5.533 -0.059 1.00 87.69 74 GLY A C 1
ATOM 570 O O . GLY A 1 74 ? 6.025 6.324 -0.103 1.00 87.69 74 GLY A O 1
ATOM 571 N N . GLY A 1 75 ? 8.043 5.808 0.664 1.00 88.56 75 GLY A N 1
ATOM 572 C CA . GLY A 1 75 ? 8.219 7.055 1.416 1.00 88.56 75 GLY A CA 1
ATOM 573 C C . GLY A 1 75 ? 8.416 8.312 0.558 1.00 88.56 75 GLY A C 1
ATOM 574 O O . GLY A 1 75 ? 8.541 9.399 1.118 1.00 88.56 75 GLY A O 1
ATOM 575 N N . SER A 1 76 ? 8.467 8.192 -0.772 1.00 87.06 76 SER A N 1
ATOM 576 C CA . SER A 1 76 ? 8.668 9.322 -1.686 1.00 87.06 76 SER A CA 1
ATOM 577 C C . SER A 1 76 ? 7.421 10.196 -1.854 1.00 87.06 76 SER A C 1
ATOM 579 O O . SER A 1 76 ? 7.536 11.421 -1.886 1.00 87.06 76 SER A O 1
ATOM 581 N N . ASN A 1 77 ? 6.234 9.592 -1.948 1.00 88.81 77 ASN A N 1
ATOM 582 C CA . ASN A 1 77 ? 4.946 10.279 -1.994 1.00 88.81 77 ASN A CA 1
ATOM 583 C C . ASN A 1 77 ? 3.791 9.311 -1.670 1.00 88.81 77 ASN A C 1
ATOM 585 O O . ASN A 1 77 ? 3.969 8.097 -1.603 1.00 88.81 77 ASN A O 1
ATOM 589 N N . VAL A 1 78 ? 2.583 9.854 -1.502 1.00 90.88 78 VAL A N 1
ATOM 590 C CA . VAL A 1 78 ? 1.404 9.069 -1.108 1.00 90.88 78 VAL A CA 1
ATOM 591 C C . VAL A 1 78 ? 0.972 8.007 -2.128 1.00 90.88 78 VAL A C 1
ATOM 593 O O . VAL A 1 78 ? 0.490 6.950 -1.726 1.00 90.88 78 VAL A O 1
ATOM 596 N N . MET A 1 79 ? 1.129 8.265 -3.431 1.00 91.00 79 MET A N 1
ATOM 597 C CA . MET A 1 79 ? 0.741 7.311 -4.477 1.00 91.00 79 MET A CA 1
ATOM 598 C C . MET A 1 79 ? 1.671 6.097 -4.466 1.00 91.00 79 MET A C 1
ATOM 600 O O . MET A 1 79 ? 1.204 4.964 -4.541 1.00 91.00 79 MET A O 1
ATOM 604 N N . GLU A 1 80 ? 2.967 6.338 -4.278 1.00 92.38 80 GLU A N 1
ATOM 605 C CA . GLU A 1 80 ? 3.991 5.299 -4.149 1.00 92.38 80 GLU A CA 1
ATOM 606 C C . GLU A 1 80 ? 3.815 4.476 -2.865 1.00 92.38 80 GLU A C 1
ATOM 608 O O . GLU A 1 80 ? 3.899 3.251 -2.906 1.00 92.38 80 GLU A O 1
ATOM 613 N N . ASP A 1 81 ? 3.501 5.107 -1.723 1.00 94.50 81 ASP A N 1
ATOM 614 C CA . ASP A 1 81 ? 3.190 4.385 -0.473 1.00 94.50 81 ASP A CA 1
ATOM 615 C C . ASP A 1 81 ? 1.974 3.471 -0.648 1.00 94.50 81 ASP A C 1
ATOM 617 O O . ASP A 1 81 ? 1.996 2.312 -0.237 1.00 94.50 81 ASP A O 1
ATOM 621 N N . MET A 1 82 ? 0.914 3.966 -1.293 1.00 94.62 82 MET A N 1
ATOM 622 C CA . MET A 1 82 ? -0.293 3.179 -1.533 1.00 94.62 82 MET A CA 1
ATOM 623 C C . MET A 1 82 ? -0.027 2.005 -2.487 1.00 94.62 82 MET A C 1
ATOM 625 O O . MET A 1 82 ? -0.433 0.881 -2.184 1.00 94.62 82 MET A O 1
ATOM 629 N N . ALA A 1 83 ? 0.679 2.231 -3.599 1.00 95.19 83 ALA A N 1
ATOM 630 C CA . ALA A 1 83 ? 1.046 1.183 -4.554 1.00 95.19 83 ALA A CA 1
ATOM 631 C C . ALA A 1 83 ? 1.944 0.110 -3.911 1.00 95.19 83 ALA A C 1
ATOM 633 O O . ALA A 1 83 ? 1.683 -1.091 -4.032 1.00 95.19 83 ALA A O 1
ATOM 634 N N . GLU A 1 84 ? 2.946 0.527 -3.132 1.00 95.25 84 GLU A N 1
ATOM 635 C CA . GLU A 1 84 ? 3.800 -0.375 -2.359 1.00 95.25 84 GLU A CA 1
ATOM 636 C C . GLU A 1 84 ? 3.007 -1.147 -1.299 1.00 95.25 84 GLU A C 1
ATOM 638 O O . GLU A 1 84 ? 3.206 -2.352 -1.157 1.00 95.25 84 GLU A O 1
ATOM 643 N N . ALA A 1 85 ? 2.082 -0.502 -0.582 1.00 95.75 85 ALA A N 1
ATOM 644 C CA . ALA A 1 85 ? 1.241 -1.157 0.416 1.00 95.75 85 ALA A CA 1
ATOM 645 C C . ALA A 1 85 ? 0.352 -2.244 -0.208 1.00 95.75 85 ALA A C 1
ATOM 647 O O . ALA A 1 85 ? 0.258 -3.339 0.346 1.00 95.75 85 ALA A O 1
ATOM 648 N N . ILE A 1 86 ? -0.247 -1.986 -1.376 1.00 96.25 86 ILE A N 1
ATOM 649 C CA . ILE A 1 86 ? -1.034 -2.975 -2.133 1.00 96.25 86 ILE A CA 1
ATOM 650 C C . ILE A 1 86 ? -0.152 -4.159 -2.551 1.00 96.25 86 ILE A C 1
ATOM 652 O O . ILE A 1 86 ? -0.520 -5.317 -2.340 1.00 96.25 86 ILE A O 1
ATOM 656 N N . ALA A 1 87 ? 1.036 -3.890 -3.094 1.00 95.12 87 ALA A N 1
ATOM 657 C CA . ALA A 1 87 ? 1.962 -4.938 -3.509 1.00 95.12 87 ALA A CA 1
ATOM 658 C C . ALA A 1 87 ? 2.452 -5.787 -2.324 1.00 95.12 87 ALA A C 1
ATOM 660 O O . ALA A 1 87 ? 2.443 -7.019 -2.396 1.00 95.12 87 ALA A O 1
ATOM 661 N N . TYR A 1 88 ? 2.822 -5.153 -1.208 1.00 95.31 88 TYR A N 1
ATOM 662 C CA . TYR A 1 88 ? 3.227 -5.846 0.017 1.00 95.31 88 TYR A CA 1
ATOM 663 C C . TYR A 1 88 ? 2.097 -6.677 0.617 1.00 95.31 88 TYR A C 1
ATOM 665 O O . TYR A 1 88 ? 2.363 -7.770 1.109 1.00 95.31 88 TYR A O 1
ATOM 673 N N . TYR A 1 89 ? 0.854 -6.202 0.549 1.00 96.19 89 TYR A N 1
ATOM 674 C CA . TYR A 1 89 ? -0.304 -6.940 1.039 1.00 96.19 89 TYR A CA 1
ATOM 675 C C . TYR A 1 89 ? -0.467 -8.280 0.318 1.00 96.19 89 TYR A C 1
ATOM 677 O O . TYR A 1 89 ? -0.603 -9.320 0.952 1.00 96.19 89 TYR A O 1
ATOM 685 N N . VAL A 1 90 ? -0.374 -8.277 -1.013 1.00 94.75 90 VAL A N 1
ATOM 686 C CA . VAL A 1 90 ? -0.587 -9.481 -1.831 1.00 94.75 90 VAL A CA 1
ATOM 687 C C . VAL A 1 90 ? 0.6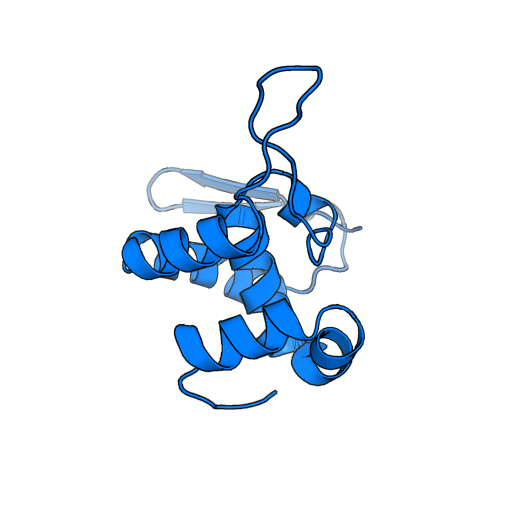03 -10.444 -1.788 1.00 94.75 90 VAL A C 1
ATOM 689 O O . VAL A 1 90 ? 0.423 -11.662 -1.869 1.00 94.75 90 VAL A O 1
ATOM 692 N N . VAL A 1 91 ? 1.830 -9.920 -1.732 1.00 93.38 91 VAL A N 1
ATOM 693 C CA . VAL A 1 91 ? 3.048 -10.745 -1.823 1.00 93.38 91 VAL A CA 1
ATOM 694 C C . VAL A 1 91 ? 3.548 -11.175 -0.440 1.00 93.38 91 VAL A C 1
ATOM 696 O O . VAL A 1 91 ? 4.042 -12.292 -0.288 1.00 93.38 91 VAL A O 1
ATOM 699 N N . TYR A 1 92 ? 3.386 -10.325 0.575 1.00 93.12 92 TYR A N 1
ATOM 700 C CA . TYR A 1 92 ? 3.944 -10.505 1.917 1.00 93.12 92 TYR A CA 1
ATOM 701 C C . TYR A 1 92 ? 2.917 -10.227 3.031 1.00 93.12 92 TYR A C 1
ATOM 703 O O . TYR A 1 92 ? 3.304 -9.773 4.111 1.00 93.12 92 TYR A O 1
ATOM 711 N N . GLY A 1 93 ? 1.624 -10.486 2.805 1.00 93.56 93 GLY A N 1
ATOM 712 C CA . GLY A 1 93 ? 0.530 -10.061 3.689 1.00 93.56 93 GLY A CA 1
ATOM 713 C C . GLY A 1 93 ? 0.716 -10.425 5.164 1.00 93.56 93 GLY A C 1
ATOM 714 O O . GLY A 1 93 ? 0.632 -9.547 6.025 1.00 93.56 93 GLY A O 1
ATOM 715 N N . LYS A 1 94 ? 1.127 -11.662 5.475 1.00 94.06 94 LYS A N 1
ATOM 716 C CA . LYS A 1 94 ? 1.489 -12.071 6.851 1.00 94.06 94 LYS A CA 1
ATOM 717 C C . LYS A 1 94 ? 2.555 -11.178 7.496 1.00 94.06 94 LYS A C 1
ATOM 719 O O . LYS A 1 94 ? 2.399 -10.779 8.648 1.00 94.06 94 LYS A O 1
ATOM 724 N N . SER A 1 95 ? 3.623 -10.860 6.766 1.00 93.56 95 SER A N 1
ATOM 725 C CA . SER A 1 95 ? 4.700 -9.989 7.253 1.00 93.56 95 SER A CA 1
ATOM 726 C C . SER A 1 95 ? 4.220 -8.544 7.385 1.00 93.56 95 SER A C 1
ATOM 728 O O . SER A 1 95 ? 4.515 -7.876 8.373 1.00 93.56 95 SER A O 1
ATOM 730 N N . MET A 1 96 ? 3.432 -8.058 6.422 1.00 94.69 96 MET A N 1
ATOM 731 C CA . MET A 1 96 ? 2.863 -6.711 6.459 1.00 94.69 96 MET A CA 1
ATOM 732 C C . MET A 1 96 ? 1.933 -6.523 7.661 1.00 94.69 96 MET A C 1
ATOM 734 O O . MET A 1 96 ? 2.011 -5.493 8.325 1.00 94.69 96 MET A O 1
ATOM 738 N N . LYS A 1 97 ? 1.122 -7.531 8.001 1.00 95.62 97 LYS A N 1
ATOM 739 C CA . LYS A 1 97 ? 0.243 -7.518 9.179 1.00 95.62 97 LYS A CA 1
ATOM 740 C C . LYS A 1 97 ? 1.012 -7.297 10.485 1.00 95.62 97 LYS A C 1
ATOM 742 O O . LYS A 1 97 ? 0.481 -6.692 11.406 1.00 95.62 97 LYS A O 1
ATOM 747 N N . GLN A 1 98 ? 2.260 -7.760 10.558 1.00 93.56 98 GLN A N 1
ATOM 748 C CA . GLN A 1 98 ? 3.127 -7.573 11.724 1.00 93.56 98 GLN A CA 1
ATOM 749 C C . GLN A 1 98 ? 3.854 -6.221 11.700 1.00 93.56 98 GLN A C 1
ATOM 751 O O . GLN A 1 98 ? 3.919 -5.544 12.720 1.00 93.56 98 GLN A O 1
ATOM 756 N N . MET A 1 99 ? 4.398 -5.822 10.547 1.00 92.38 99 MET A N 1
ATOM 757 C CA . MET A 1 99 ? 5.237 -4.619 10.426 1.00 92.38 99 MET A CA 1
ATOM 758 C C . MET A 1 99 ? 4.434 -3.320 10.303 1.00 92.38 99 MET A C 1
ATOM 760 O O . MET A 1 99 ? 4.875 -2.269 10.757 1.00 92.38 99 MET A O 1
ATOM 764 N N . SER A 1 100 ? 3.272 -3.371 9.652 1.00 93.94 100 SER A N 1
ATOM 765 C CA . SER A 1 100 ? 2.415 -2.213 9.391 1.00 93.94 100 SER A CA 1
ATOM 766 C C . SER A 1 100 ? 0.932 -2.614 9.434 1.00 93.94 100 SER A C 1
ATOM 768 O O . SER A 1 100 ? 0.243 -2.577 8.408 1.00 93.94 100 SER A O 1
ATOM 770 N N . PRO A 1 101 ? 0.414 -3.009 10.615 1.00 95.06 101 PRO A N 1
ATOM 771 C CA . PRO A 1 101 ? -0.955 -3.510 10.766 1.00 95.06 101 PRO A CA 1
ATOM 772 C C . PRO A 1 101 ? -2.012 -2.514 10.275 1.00 95.06 101 PRO A C 1
ATOM 774 O O . PRO A 1 101 ? -3.004 -2.908 9.673 1.00 95.06 101 PRO A O 1
ATOM 777 N N . GLU A 1 102 ? -1.794 -1.211 10.460 1.00 94.50 102 GLU A N 1
ATOM 778 C CA . GLU A 1 102 ? -2.754 -0.195 10.018 1.00 94.50 102 GLU A CA 1
ATOM 779 C C . GLU A 1 102 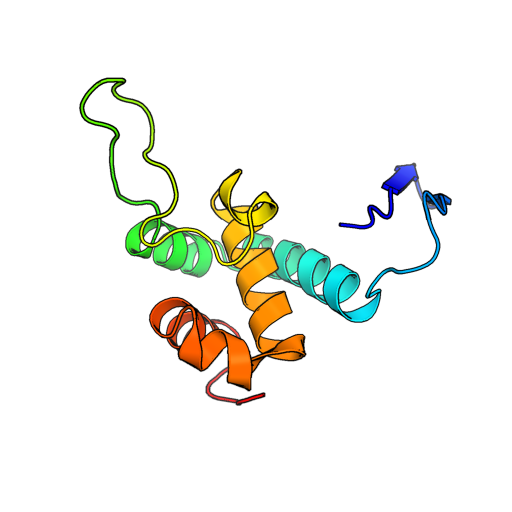? -2.857 -0.088 8.495 1.00 94.50 102 GLU A C 1
ATOM 781 O O . GLU A 1 102 ? -3.960 0.092 7.974 1.00 94.50 102 GLU A O 1
ATOM 786 N N . ARG A 1 103 ? -1.727 -0.202 7.780 1.00 94.75 103 ARG A N 1
ATOM 787 C CA . ARG A 1 103 ? -1.721 -0.257 6.312 1.00 94.75 103 ARG A CA 1
ATOM 788 C C . ARG A 1 103 ? -2.325 -1.569 5.828 1.00 94.75 103 ARG A C 1
ATOM 790 O O . ARG A 1 103 ? -3.092 -1.544 4.873 1.00 94.75 103 ARG A O 1
ATOM 797 N N . TYR A 1 104 ? -2.029 -2.685 6.503 1.00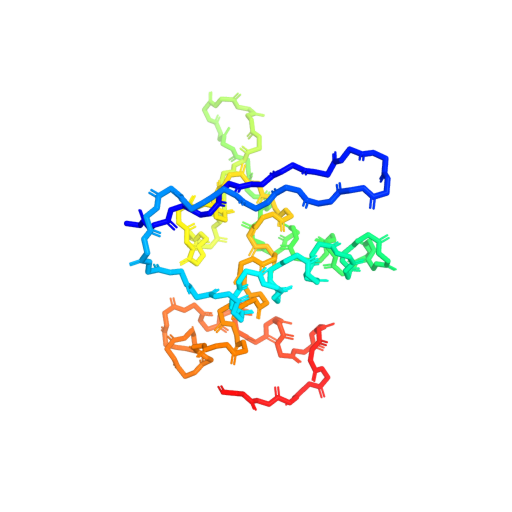 96.12 104 TYR A N 1
ATOM 798 C CA . TYR A 1 104 ? -2.615 -3.990 6.187 1.00 96.12 104 TYR A CA 1
ATOM 799 C C . TYR A 1 104 ? -4.144 -3.933 6.250 1.00 96.12 104 TYR A C 1
ATOM 801 O O . TYR A 1 104 ? -4.815 -4.270 5.278 1.00 96.12 104 TYR A O 1
ATOM 809 N N . GLU A 1 105 ? -4.702 -3.443 7.358 1.00 95.00 105 GLU A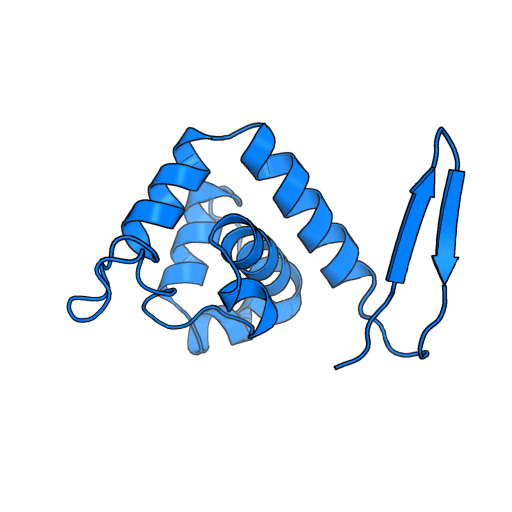 N 1
ATOM 810 C CA . GLU A 1 105 ? -6.155 -3.342 7.527 1.00 95.00 105 GLU A CA 1
ATOM 811 C C . GLU A 1 105 ? -6.785 -2.332 6.565 1.00 95.00 105 GLU A C 1
ATOM 813 O O . GLU A 1 105 ? -7.897 -2.548 6.082 1.00 95.00 105 GLU A O 1
ATOM 818 N N . LEU A 1 106 ? -6.089 -1.239 6.238 1.00 92.88 106 LEU A N 1
ATOM 819 C CA . LEU A 1 106 ? -6.602 -0.292 5.253 1.00 92.88 106 LEU A CA 1
ATOM 820 C C . LEU A 1 106 ? -6.679 -0.928 3.859 1.00 92.88 106 LEU A C 1
ATOM 822 O O . LEU A 1 106 ? -7.725 -0.849 3.225 1.00 92.88 106 LEU A O 1
ATOM 826 N N . VAL A 1 107 ? -5.615 -1.590 3.394 1.00 94.50 107 VAL A N 1
ATOM 827 C CA . VAL A 1 107 ? -5.599 -2.256 2.079 1.00 94.50 107 VAL A CA 1
ATOM 828 C C . VAL A 1 107 ? -6.627 -3.383 2.028 1.00 94.50 107 VAL A C 1
ATOM 830 O O . VAL A 1 107 ? -7.395 -3.466 1.068 1.00 94.50 107 VAL A O 1
ATOM 833 N N . LYS A 1 108 ? -6.712 -4.199 3.086 1.00 95.56 108 LYS A N 1
ATOM 834 C CA . LYS A 1 108 ? -7.721 -5.253 3.222 1.00 95.56 108 LYS A CA 1
ATOM 835 C C . LYS A 1 108 ? -9.131 -4.719 2.972 1.00 95.56 108 LYS A C 1
ATOM 837 O O . LYS A 1 108 ? -9.873 -5.291 2.180 1.00 95.56 108 LYS A O 1
ATOM 842 N N . ASN A 1 109 ? -9.492 -3.627 3.642 1.00 92.00 109 ASN A N 1
ATOM 843 C CA . ASN A 1 109 ? -10.862 -3.122 3.630 1.00 92.00 109 ASN A CA 1
ATOM 844 C C . ASN A 1 109 ? -11.161 -2.217 2.427 1.00 92.00 109 ASN A C 1
ATOM 846 O O . ASN A 1 109 ? -12.253 -2.303 1.874 1.00 92.00 109 ASN A O 1
ATOM 850 N N . LEU A 1 110 ? -10.216 -1.368 2.011 1.00 87.19 110 LEU A N 1
ATOM 851 C CA . LEU A 1 110 ? -10.436 -0.388 0.941 1.00 87.19 110 LEU A CA 1
ATOM 852 C C . LEU A 1 110 ? -10.147 -0.924 -0.462 1.00 87.19 110 LEU A C 1
ATOM 854 O O . LEU A 1 110 ? -10.715 -0.417 -1.421 1.00 87.19 110 LEU A O 1
ATOM 858 N N . VAL A 1 111 ? -9.247 -1.899 -0.595 1.00 88.44 111 VAL A N 1
ATOM 859 C CA . VAL A 1 111 ? -8.771 -2.370 -1.908 1.00 88.44 111 VAL A CA 1
ATOM 860 C C . VAL A 1 111 ? -9.191 -3.812 -2.166 1.00 88.44 111 VAL A C 1
ATOM 862 O O . VAL A 1 111 ? -9.544 -4.161 -3.287 1.00 88.44 111 VAL A O 1
ATOM 865 N N . MET A 1 112 ? -9.160 -4.656 -1.135 1.00 91.88 112 MET A N 1
ATOM 866 C CA . MET A 1 112 ? -9.280 -6.107 -1.302 1.00 91.88 112 MET A CA 1
ATOM 867 C C . MET A 1 112 ? -10.609 -6.701 -0.828 1.00 91.88 112 MET A C 1
ATOM 869 O O . MET A 1 112 ? -10.756 -7.925 -0.802 1.00 91.88 112 MET A O 1
ATOM 873 N N . GLU A 1 113 ? -11.574 -5.856 -0.456 1.00 90.62 113 GLU A N 1
ATOM 874 C CA . GLU A 1 113 ? -12.926 -6.270 -0.053 1.00 90.62 113 GLU A CA 1
ATOM 875 C C . GLU A 1 113 ? -12.925 -7.322 1.078 1.00 90.62 113 GLU A C 1
ATOM 877 O O . GLU A 1 113 ? -13.740 -8.242 1.112 1.00 90.62 113 GLU A O 1
ATOM 882 N N . GLY A 1 114 ? -11.967 -7.224 2.004 1.00 90.56 114 GLY A N 1
ATOM 883 C CA . GLY A 1 114 ? -11.850 -8.110 3.163 1.00 90.56 114 GLY A CA 1
ATOM 884 C C . GLY A 1 114 ? -11.092 -9.421 2.929 1.00 90.56 114 GLY A C 1
ATOM 885 O O . GLY A 1 114 ? -10.867 -10.150 3.897 1.00 90.56 114 GLY A O 1
ATOM 886 N N . LYS A 1 115 ? -10.673 -9.732 1.695 1.00 91.50 115 LYS A N 1
ATOM 887 C CA . LYS A 1 115 ? -9.848 -10.918 1.386 1.00 91.50 115 LYS A CA 1
ATOM 888 C C . LYS A 1 115 ? -8.467 -10.793 2.039 1.00 91.50 115 LYS A C 1
ATOM 890 O O . LYS A 1 115 ? -7.966 -9.684 2.136 1.00 91.50 115 LYS A O 1
ATOM 895 N N . GLU A 1 116 ? -7.859 -11.907 2.461 1.00 89.81 116 GLU A N 1
ATOM 896 C CA . GLU A 1 116 ? -6.543 -11.941 3.134 1.00 89.81 116 GLU A CA 1
ATOM 897 C C . GLU A 1 116 ? -5.496 -12.747 2.341 1.00 89.81 116 GLU A C 1
ATOM 899 O O . GLU A 1 116 ? -5.852 -13.694 1.636 1.00 89.81 116 GLU A O 1
ATOM 904 N N . TRP A 1 117 ? -4.213 -12.379 2.487 1.00 85.81 117 TRP A N 1
ATOM 905 C CA . TRP A 1 117 ? -3.042 -13.004 1.847 1.00 85.81 117 TRP A CA 1
ATOM 906 C C . TRP A 1 117 ? -1.895 -13.227 2.848 1.00 85.81 117 TRP A C 1
ATOM 908 O O . TRP A 1 117 ? -1.722 -12.410 3.783 1.00 85.81 117 TRP A O 1
#

pLDDT: mean 81.66, std 15.36, range [39.03, 96.25]

Radius of gyration: 15.15 Å; chains: 1; bounding box: 33×37×40 Å

Sequence (117 aa):
MSNIGGFASGSSITITPLGLNCDYRRVLIHEMGHCFHFQTYELQNQFQQKFWSGRNGYSGSAGGANPPAISQYGGSNVMEDMAEAIAYYVVYGKSMKQMSPERYELVKNLVMEGKEW

Secondary structure (DSSP, 8-state):
-PPPEEEEETTEEEEE-SSS---HHHHHHHHHHHHHHHH-HHHHHHHHHHHS--B-TTT-SBPPPSSPPSSTTGGG-HHHHHHHHHHHHHHHHHHHHHH-HHHHHHHHHHTSTT---

Foldseek 3Di:
DADWDWDDDDPDIDTDRPDPDDPVQLVVQLVVLLVVCVVVVVLLVVQCVVFFVDAPPVPRHGDWGVVHAPDPQCRPDSSSSRSNLRSCQVPPVVVCCVVPVPSSVSCCVSPVVNDGD